Protein AF-A0A350CRY4-F1 (afdb_monomer_lite)

Structure (mmCIF, N/CA/C/O backbone):
data_AF-A0A350CRY4-F1
#
_entry.id   AF-A0A350CRY4-F1
#
loop_
_atom_site.group_PDB
_atom_site.id
_atom_site.type_symbol
_atom_site.label_atom_id
_atom_site.label_alt_id
_atom_site.label_comp_id
_atom_site.label_asym_id
_atom_site.label_entity_id
_atom_site.label_seq_id
_atom_site.pdbx_PDB_ins_code
_atom_site.Cartn_x
_atom_site.Cartn_y
_atom_site.Cartn_z
_atom_site.occupancy
_atom_site.B_iso_or_equiv
_atom_site.auth_seq_id
_atom_site.auth_comp_id
_atom_site.auth_asym_id
_atom_site.auth_atom_id
_atom_site.pdbx_PDB_model_num
ATOM 1 N N . MET A 1 1 ? -17.755 -2.234 -0.759 1.00 84.12 1 MET A N 1
ATOM 2 C CA . MET A 1 1 ? -16.517 -3.021 -0.966 1.00 84.12 1 MET A CA 1
ATOM 3 C C . MET A 1 1 ? -15.476 -2.533 0.037 1.00 84.12 1 MET A C 1
ATOM 5 O O . MET A 1 1 ? -15.383 -1.323 0.199 1.00 84.12 1 MET A O 1
ATOM 9 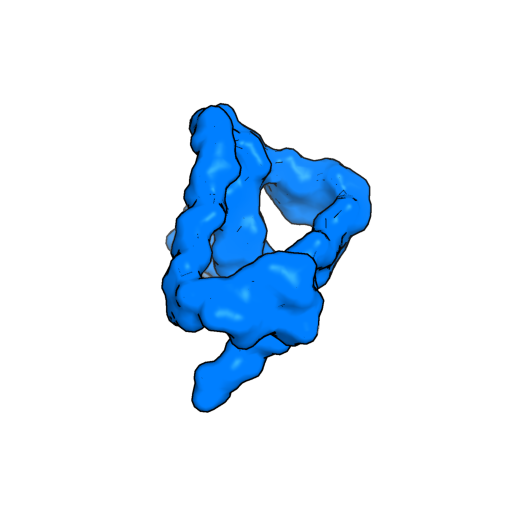N N . ARG A 1 2 ? -14.758 -3.427 0.737 1.00 93.31 2 ARG A N 1
ATOM 10 C CA . ARG A 1 2 ? -13.735 -3.086 1.751 1.00 93.31 2 ARG A CA 1
ATOM 11 C C . ARG A 1 2 ? -12.459 -3.887 1.481 1.00 93.31 2 ARG A C 1
ATOM 13 O O . ARG A 1 2 ? -12.553 -5.092 1.271 1.00 93.31 2 ARG A O 1
ATOM 20 N N . ILE A 1 3 ? -11.298 -3.231 1.467 1.00 95.75 3 ILE A N 1
ATOM 21 C CA . ILE A 1 3 ? -9.993 -3.899 1.336 1.00 95.75 3 ILE A CA 1
ATOM 22 C C . ILE A 1 3 ? -9.544 -4.348 2.726 1.00 95.75 3 ILE A C 1
ATOM 24 O O . ILE A 1 3 ? -9.454 -3.517 3.622 1.00 95.75 3 ILE A O 1
ATOM 28 N N . LEU A 1 4 ? -9.295 -5.647 2.906 1.00 96.75 4 LEU A N 1
ATOM 29 C CA . LEU A 1 4 ? -8.884 -6.218 4.200 1.00 96.75 4 LEU A CA 1
ATOM 30 C C . LEU A 1 4 ? -7.361 -6.321 4.325 1.00 96.75 4 LEU A C 1
ATOM 32 O O . LEU A 1 4 ? -6.801 -6.105 5.392 1.00 96.75 4 LEU A O 1
ATOM 36 N N . ARG A 1 5 ? -6.675 -6.597 3.213 1.00 97.56 5 ARG A N 1
ATOM 37 C CA . ARG A 1 5 ? -5.223 -6.763 3.166 1.00 97.56 5 ARG A CA 1
ATOM 38 C C . ARG A 1 5 ? -4.681 -6.440 1.776 1.00 97.56 5 ARG A C 1
ATOM 40 O O . ARG A 1 5 ? -5.341 -6.731 0.780 1.00 97.56 5 ARG A O 1
ATOM 47 N N . ILE A 1 6 ? -3.468 -5.893 1.708 1.00 97.88 6 ILE A N 1
ATOM 48 C CA . ILE A 1 6 ? -2.653 -5.831 0.484 1.00 97.88 6 ILE A CA 1
ATOM 49 C C . ILE A 1 6 ? -1.401 -6.669 0.717 1.00 97.88 6 ILE A C 1
ATOM 51 O O . ILE A 1 6 ? -0.619 -6.367 1.613 1.00 97.88 6 ILE A O 1
ATOM 55 N N . ALA A 1 7 ? -1.192 -7.697 -0.101 1.00 98.00 7 ALA A N 1
ATOM 56 C CA . ALA A 1 7 ? 0.001 -8.529 -0.042 1.00 98.00 7 ALA A CA 1
ATOM 57 C C . ALA A 1 7 ? 0.539 -8.816 -1.443 1.00 98.00 7 ALA A C 1
ATOM 59 O O . ALA A 1 7 ? -0.207 -8.814 -2.423 1.00 98.00 7 ALA A O 1
ATOM 60 N N . GLY A 1 8 ? 1.838 -9.066 -1.530 1.00 97.44 8 GLY A N 1
ATOM 61 C CA . GLY A 1 8 ? 2.499 -9.389 -2.782 1.00 97.44 8 GLY A CA 1
ATOM 62 C C . GLY A 1 8 ? 3.988 -9.609 -2.592 1.00 97.44 8 GLY A C 1
ATOM 63 O O . GLY A 1 8 ? 4.496 -9.622 -1.470 1.00 97.44 8 GLY A O 1
ATOM 64 N N . ARG A 1 9 ? 4.688 -9.785 -3.712 1.00 98.19 9 ARG A N 1
ATOM 65 C CA . ARG A 1 9 ? 6.125 -10.028 -3.724 1.00 98.19 9 ARG A CA 1
ATOM 66 C C . ARG A 1 9 ? 6.783 -9.371 -4.927 1.00 98.19 9 ARG A C 1
ATOM 68 O O . ARG A 1 9 ? 6.241 -9.460 -6.025 1.00 98.19 9 ARG A O 1
ATOM 75 N N . ASN A 1 10 ? 7.963 -8.782 -4.731 1.00 97.69 10 ASN A N 1
ATOM 76 C CA . ASN A 1 10 ? 8.831 -8.282 -5.808 1.00 97.69 10 ASN A CA 1
ATOM 77 C C . ASN A 1 10 ? 8.118 -7.350 -6.810 1.00 97.69 10 ASN A C 1
ATOM 79 O O . ASN A 1 10 ? 8.224 -7.531 -8.024 1.00 97.69 10 ASN A O 1
ATOM 83 N N . LEU A 1 11 ? 7.390 -6.346 -6.316 1.00 96.19 11 LEU A N 1
ATOM 84 C CA . LEU A 1 11 ? 6.709 -5.372 -7.168 1.00 96.19 11 LEU A CA 1
ATOM 85 C C . LEU A 1 11 ? 7.466 -4.044 -7.150 1.00 96.19 11 LEU A C 1
ATOM 87 O O . LEU A 1 11 ? 7.528 -3.397 -6.111 1.00 96.19 11 LEU A O 1
ATOM 91 N N . ALA A 1 12 ? 8.007 -3.619 -8.296 1.00 94.75 12 ALA A N 1
ATOM 92 C CA . ALA A 1 12 ? 8.790 -2.387 -8.459 1.00 94.75 12 ALA A CA 1
ATOM 93 C C . ALA A 1 12 ? 9.770 -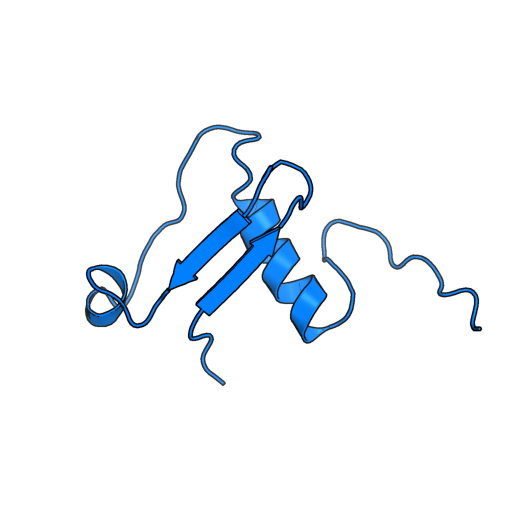2.133 -7.289 1.00 94.75 12 ALA A C 1
ATOM 95 O O . ALA A 1 12 ? 10.722 -2.883 -7.113 1.00 94.75 12 ALA A O 1
ATOM 96 N N . SER A 1 13 ? 9.550 -1.086 -6.486 1.00 95.12 13 SER A N 1
ATOM 97 C CA . SER A 1 13 ? 10.407 -0.724 -5.344 1.00 95.12 13 SER A CA 1
ATOM 98 C C . SER A 1 13 ? 10.203 -1.576 -4.080 1.00 95.12 13 SER A C 1
ATOM 100 O O . SER A 1 13 ? 10.941 -1.392 -3.117 1.00 95.12 13 SER A O 1
ATOM 102 N N . LEU A 1 14 ? 9.204 -2.463 -4.042 1.00 96.50 14 LEU A N 1
ATOM 103 C CA . LEU A 1 14 ? 8.952 -3.389 -2.934 1.00 96.50 14 LEU A CA 1
ATOM 104 C C . LEU A 1 14 ? 9.589 -4.747 -3.258 1.00 96.50 14 LEU A C 1
ATOM 106 O O . LEU A 1 14 ? 8.993 -5.584 -3.941 1.00 96.50 14 LEU A O 1
ATOM 110 N N . ALA A 1 15 ? 10.822 -4.941 -2.792 1.00 96.12 15 ALA A N 1
ATOM 111 C CA . ALA A 1 15 ? 11.550 -6.200 -2.921 1.00 96.12 15 ALA A CA 1
ATOM 112 C C . ALA A 1 15 ? 11.147 -7.193 -1.821 1.00 96.12 15 ALA A C 1
ATOM 114 O O . ALA A 1 15 ? 10.888 -6.799 -0.686 1.00 96.12 15 ALA A O 1
ATOM 115 N N . GLY A 1 16 ? 11.146 -8.486 -2.146 1.00 97.50 16 GLY A N 1
ATOM 116 C CA . GLY A 1 16 ? 10.711 -9.529 -1.223 1.00 97.50 16 GLY A CA 1
ATOM 117 C C . GLY A 1 16 ? 9.203 -9.513 -0.994 1.00 97.50 16 GLY A C 1
ATOM 118 O O . GLY A 1 16 ? 8.454 -8.921 -1.774 1.00 97.50 16 GLY A O 1
ATOM 119 N N . ASP A 1 17 ? 8.768 -10.230 0.040 1.00 98.00 17 ASP A N 1
ATOM 120 C CA . ASP A 1 17 ? 7.364 -10.305 0.434 1.00 98.00 17 ASP A CA 1
ATOM 121 C C . ASP A 1 17 ? 6.958 -9.037 1.190 1.00 98.00 17 ASP A C 1
ATOM 123 O O . ASP A 1 17 ? 7.675 -8.564 2.073 1.00 98.00 17 ASP A O 1
ATOM 127 N N . PHE A 1 18 ? 5.788 -8.498 0.862 1.00 97.50 18 PHE A N 1
ATOM 128 C CA . PHE A 1 18 ? 5.177 -7.393 1.589 1.00 97.50 18 PHE A CA 1
ATOM 129 C C . PHE A 1 18 ? 3.726 -7.722 1.920 1.00 97.50 18 PHE A C 1
ATOM 131 O O . PHE A 1 18 ? 3.021 -8.375 1.148 1.00 97.50 18 PHE A O 1
ATOM 138 N N . ASN A 1 19 ? 3.282 -7.258 3.084 1.00 97.56 19 ASN A N 1
ATOM 139 C CA . ASN A 1 19 ? 1.938 -7.486 3.587 1.00 97.56 19 ASN A CA 1
ATOM 140 C C . ASN A 1 19 ? 1.497 -6.315 4.472 1.00 97.56 19 ASN A C 1
ATOM 142 O O . ASN A 1 19 ? 2.193 -5.964 5.423 1.00 97.56 19 ASN A O 1
ATOM 146 N N . VAL A 1 20 ? 0.335 -5.744 4.169 1.00 97.12 20 VAL A N 1
ATOM 147 C CA . VAL A 1 20 ? -0.344 -4.731 4.978 1.00 97.12 20 VAL A CA 1
ATOM 148 C C . VAL A 1 20 ? -1.728 -5.260 5.314 1.00 97.12 20 VAL A C 1
ATOM 150 O O . VAL A 1 20 ? -2.573 -5.388 4.428 1.00 97.12 20 VAL A O 1
ATOM 153 N N . ASP A 1 21 ? -1.936 -5.589 6.585 1.00 97.25 21 ASP A N 1
ATOM 154 C CA . ASP A 1 21 ? -3.194 -6.103 7.117 1.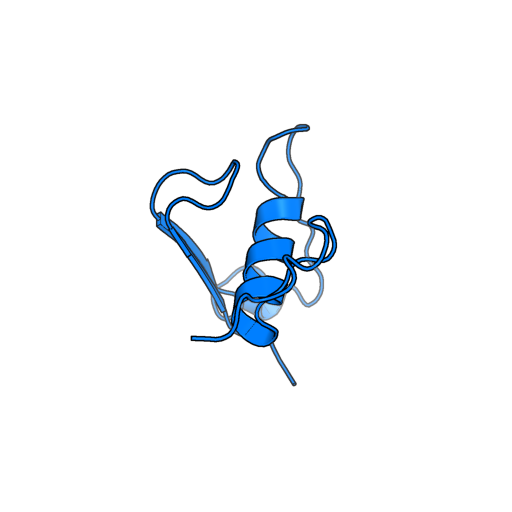00 97.25 21 ASP A CA 1
ATOM 155 C C . ASP A 1 21 ? -3.982 -4.972 7.785 1.00 97.25 21 ASP A C 1
ATOM 157 O O . ASP A 1 21 ? -3.532 -4.411 8.784 1.00 97.25 21 ASP A O 1
ATOM 161 N N . PHE A 1 22 ? -5.136 -4.615 7.221 1.00 96.94 22 PHE A N 1
ATOM 162 C CA . PHE A 1 22 ? -5.986 -3.546 7.748 1.00 96.94 22 PHE A CA 1
ATOM 163 C C . PHE A 1 22 ? -6.895 -4.021 8.885 1.00 96.94 22 PHE A C 1
ATOM 165 O O . PHE A 1 22 ? -7.508 -3.187 9.545 1.00 96.94 22 PHE A O 1
ATOM 172 N N . GLU A 1 23 ? -6.994 -5.332 9.120 1.00 96.56 23 GLU A N 1
ATOM 173 C CA . GLU A 1 23 ? -7.753 -5.902 10.240 1.00 96.56 23 GLU A CA 1
ATOM 174 C C . GLU A 1 23 ? -6.879 -6.115 11.486 1.00 96.56 23 GLU A C 1
ATOM 176 O O . GLU A 1 23 ? -7.386 -6.485 12.543 1.00 96.56 23 GLU A O 1
ATOM 181 N N . ALA A 1 24 ? -5.580 -5.816 11.395 1.00 97.81 24 ALA A N 1
ATOM 182 C CA . ALA A 1 24 ? -4.662 -5.793 12.526 1.00 97.81 24 ALA A CA 1
ATOM 183 C C . ALA A 1 24 ? -4.545 -4.386 13.147 1.00 97.81 24 ALA A C 1
ATOM 185 O O . ALA A 1 24 ? -4.547 -3.369 12.450 1.00 97.81 24 ALA A O 1
ATOM 186 N N . GLU A 1 25 ? -4.390 -4.311 14.472 1.00 96.44 25 GLU A N 1
ATOM 187 C CA . GLU A 1 25 ? -4.050 -3.057 15.156 1.00 96.44 25 GLU A CA 1
ATOM 188 C C . GLU A 1 25 ? -2.642 -2.569 14.752 1.00 96.44 25 GLU A C 1
ATOM 190 O O . GLU A 1 25 ? -1.741 -3.391 14.560 1.00 96.44 25 GLU A O 1
ATOM 195 N N . PRO A 1 26 ? -2.416 -1.247 14.619 1.00 95.75 26 PRO A N 1
ATOM 196 C CA . PRO A 1 26 ? -3.331 -0.145 14.947 1.00 95.75 26 PRO A CA 1
ATOM 197 C C . PRO A 1 26 ? -4.308 0.243 13.818 1.00 95.75 26 PRO A C 1
ATOM 199 O O . PRO A 1 26 ? -5.077 1.192 13.957 1.00 95.75 26 PRO A O 1
ATOM 202 N N . LEU A 1 27 ? -4.258 -0.427 12.662 1.00 96.31 27 LEU A N 1
ATOM 203 C CA . LEU A 1 27 ? -5.037 -0.026 11.484 1.00 96.31 27 LEU A CA 1
ATOM 204 C C . LEU A 1 27 ? -6.525 -0.366 11.620 1.00 96.31 27 LEU A C 1
ATOM 206 O O . LEU A 1 27 ? -7.359 0.404 11.144 1.00 96.31 27 LEU A O 1
ATOM 210 N N . ALA A 1 28 ? -6.848 -1.457 12.316 1.00 96.62 28 ALA A N 1
ATOM 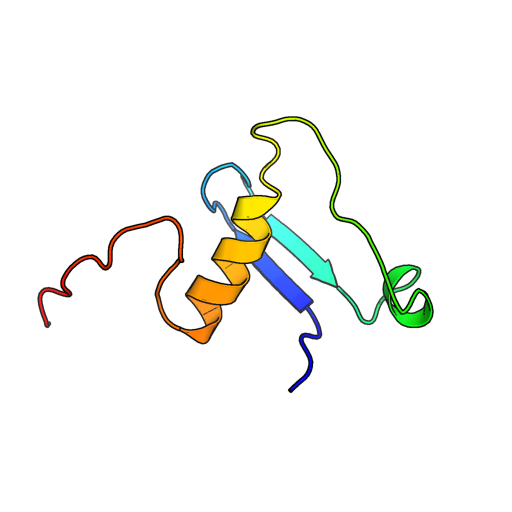211 C CA . ALA A 1 28 ? -8.221 -1.902 12.540 1.00 96.62 28 ALA A CA 1
ATOM 212 C C . ALA A 1 28 ? -9.089 -0.852 13.257 1.00 96.62 28 ALA A C 1
ATOM 214 O O . ALA A 1 28 ? -10.259 -0.684 12.907 1.00 96.62 28 ALA A O 1
ATOM 215 N N . SER A 1 29 ? -8.517 -0.113 14.215 1.00 96.06 29 SER A N 1
ATOM 216 C CA . SER A 1 29 ? -9.227 0.903 15.006 1.00 96.06 29 SER A CA 1
ATOM 217 C C . SER A 1 29 ? -9.020 2.345 14.527 1.00 96.06 29 SER A C 1
ATOM 219 O O . SER A 1 29 ? -9.771 3.239 14.914 1.00 96.06 29 SER A O 1
ATOM 221 N N . SER A 1 30 ? -8.028 2.597 13.669 1.00 93.62 30 SER A N 1
ATOM 222 C CA . SER A 1 30 ? -7.598 3.951 13.299 1.00 93.62 30 SER A CA 1
ATOM 223 C C . SER A 1 30 ? -8.619 4.730 12.457 1.00 93.62 30 SER A C 1
ATOM 225 O O . SER A 1 30 ? -8.665 5.957 12.555 1.00 93.62 30 SER A O 1
ATOM 227 N N . GLY A 1 31 ? -9.419 4.061 11.617 1.00 87.50 31 GLY A N 1
ATOM 228 C CA . GLY A 1 31 ? -10.401 4.678 10.705 1.00 87.50 31 GLY A CA 1
ATOM 229 C C . GLY A 1 31 ? -9.805 5.525 9.563 1.00 87.50 31 GLY A C 1
ATOM 230 O O . GLY A 1 31 ? -10.342 5.526 8.457 1.00 87.50 31 GLY A O 1
ATOM 231 N N . LEU A 1 32 ? -8.677 6.202 9.799 1.00 95.44 32 LEU A N 1
ATOM 232 C CA . LEU A 1 32 ? -7.898 6.984 8.843 1.00 95.44 32 LEU A CA 1
ATOM 233 C C . LEU A 1 32 ? -6.402 6.866 9.161 1.00 95.44 32 LEU A C 1
ATOM 235 O O . LEU A 1 32 ? -5.955 7.260 10.235 1.00 95.44 32 LEU A O 1
ATOM 239 N N . PHE A 1 33 ? -5.621 6.413 8.184 1.00 96.19 33 PHE A N 1
ATOM 240 C CA . PHE A 1 33 ? -4.171 6.257 8.290 1.00 96.19 33 PHE A CA 1
ATOM 241 C C . PHE A 1 33 ? -3.451 6.917 7.109 1.00 96.19 33 PHE A C 1
ATOM 243 O O . PHE A 1 33 ? -4.049 7.219 6.075 1.00 96.19 33 PHE A O 1
ATOM 250 N N . ALA A 1 34 ? -2.139 7.112 7.252 1.00 96.94 34 ALA A N 1
ATOM 251 C CA . ALA A 1 34 ? -1.278 7.657 6.209 1.00 96.94 34 ALA A CA 1
ATOM 252 C C . ALA A 1 34 ? -0.175 6.662 5.828 1.00 96.94 34 ALA A C 1
ATOM 254 O O . ALA A 1 34 ? 0.417 6.012 6.686 1.00 96.94 34 ALA A O 1
ATOM 255 N N . ILE A 1 35 ? 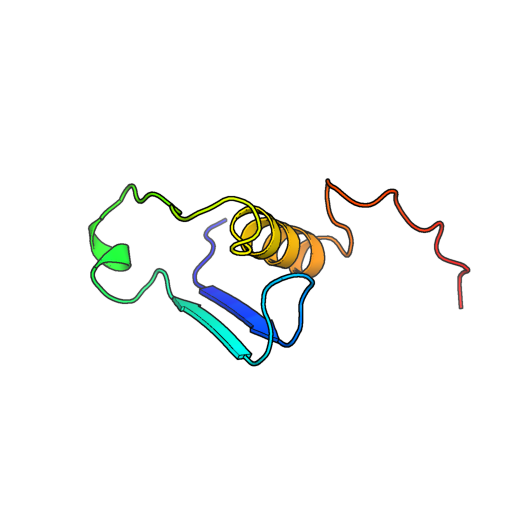0.146 6.591 4.534 1.00 96.44 35 ILE A N 1
ATOM 256 C CA . ILE A 1 35 ? 1.322 5.876 4.027 1.00 96.44 35 ILE A CA 1
ATOM 257 C C . ILE A 1 35 ? 2.410 6.921 3.774 1.00 96.44 35 ILE A C 1
ATOM 259 O O . ILE A 1 35 ? 2.315 7.709 2.831 1.00 96.44 35 ILE A O 1
ATOM 263 N N . SER A 1 36 ? 3.442 6.935 4.615 1.00 97.06 36 SER A N 1
ATOM 264 C CA . SER A 1 36 ? 4.533 7.915 4.563 1.00 97.06 36 SER A CA 1
ATOM 265 C C . SER A 1 36 ? 5.893 7.248 4.338 1.00 97.06 36 SER A C 1
ATOM 267 O O . SER A 1 36 ? 6.049 6.043 4.509 1.00 97.06 36 SER A O 1
ATOM 269 N N . GLY A 1 37 ? 6.875 8.033 3.898 1.00 96.69 37 GLY A N 1
ATOM 270 C CA . GLY A 1 37 ? 8.234 7.581 3.596 1.00 96.69 37 GLY A CA 1
ATOM 271 C C . GLY A 1 37 ? 8.886 8.384 2.464 1.00 96.69 37 GLY A C 1
ATOM 272 O O . GLY A 1 37 ? 8.191 9.123 1.755 1.00 96.69 37 GLY A O 1
ATOM 273 N N . PRO A 1 38 ? 10.203 8.232 2.240 1.00 98.06 38 PRO A N 1
ATOM 274 C CA . PRO A 1 38 ? 10.932 8.983 1.219 1.00 98.06 38 PRO A CA 1
ATOM 275 C C . PRO A 1 38 ? 10.461 8.659 -0.209 1.00 98.06 38 PRO A C 1
ATOM 277 O O . PRO A 1 38 ? 9.747 7.679 -0.467 1.00 98.06 38 PRO A O 1
ATOM 280 N N . THR A 1 39 ? 10.825 9.508 -1.171 1.00 96.75 39 THR A N 1
ATOM 281 C CA . THR A 1 39 ? 10.613 9.224 -2.599 1.00 96.75 39 THR A CA 1
ATOM 282 C C . THR A 1 39 ? 11.329 7.927 -2.975 1.00 96.75 39 THR A C 1
ATOM 284 O O . THR A 1 39 ? 12.444 7.681 -2.533 1.00 96.75 39 THR A O 1
ATOM 287 N N . GLY A 1 40 ? 10.661 7.065 -3.744 1.00 94.81 40 GLY A N 1
ATOM 288 C CA . GLY A 1 40 ? 11.184 5.739 -4.095 1.00 94.81 40 GLY A CA 1
ATOM 289 C C . GLY A 1 40 ? 10.903 4.629 -3.073 1.00 94.81 40 GLY A C 1
ATOM 290 O O . GLY A 1 40 ? 11.068 3.467 -3.415 1.00 94.81 40 GLY A O 1
ATOM 291 N N . ALA A 1 41 ? 10.370 4.928 -1.880 1.00 96.81 41 ALA A N 1
ATOM 292 C CA . ALA A 1 41 ? 10.086 3.918 -0.844 1.00 96.81 41 ALA A CA 1
ATOM 293 C C . ALA A 1 41 ? 8.935 2.933 -1.164 1.00 96.81 41 ALA A C 1
ATOM 295 O O . ALA A 1 41 ? 8.540 2.150 -0.311 1.00 96.81 41 ALA A O 1
ATOM 296 N N . GLY A 1 42 ? 8.332 2.996 -2.356 1.00 96.12 42 GLY A N 1
ATOM 297 C CA . GLY A 1 42 ? 7.272 2.061 -2.751 1.00 96.12 42 GLY A CA 1
ATOM 298 C C . GLY A 1 42 ? 5.847 2.414 -2.302 1.00 96.12 42 GLY A C 1
ATOM 299 O O . GLY A 1 42 ? 4.944 1.611 -2.502 1.00 96.12 42 GLY A O 1
ATOM 300 N N . LYS A 1 43 ? 5.590 3.626 -1.789 1.00 97.44 43 LYS A N 1
ATOM 301 C CA . LYS A 1 43 ? 4.235 4.076 -1.390 1.00 97.44 43 LYS A CA 1
ATOM 302 C C . LYS A 1 43 ? 3.193 3.913 -2.508 1.00 97.44 43 LYS A C 1
ATOM 304 O O . LYS A 1 43 ? 2.191 3.231 -2.341 1.00 97.44 43 LYS A O 1
ATOM 309 N N . SER A 1 44 ? 3.459 4.490 -3.683 1.00 96.88 44 SER A N 1
ATOM 310 C CA . SER A 1 44 ? 2.589 4.337 -4.860 1.00 96.88 44 SER A CA 1
ATOM 311 C C . SER A 1 44 ? 2.609 2.914 -5.418 1.00 96.88 44 SER A C 1
ATOM 313 O O . SER A 1 44 ? 1.646 2.488 -6.036 1.00 96.88 44 SER A O 1
ATOM 315 N N . THR A 1 45 ? 3.687 2.165 -5.187 1.00 97.06 45 THR A N 1
ATOM 316 C CA . THR A 1 45 ? 3.792 0.760 -5.594 1.00 97.06 45 THR A CA 1
ATOM 317 C C . THR A 1 45 ? 2.844 -0.135 -4.805 1.00 97.06 45 THR A C 1
ATOM 319 O O . THR A 1 45 ? 2.249 -1.032 -5.390 1.00 97.06 45 THR A O 1
ATOM 322 N N . LEU A 1 46 ? 2.630 0.143 -3.517 1.00 97.31 46 LEU A N 1
ATOM 323 C CA . LEU A 1 46 ? 1.617 -0.545 -2.718 1.00 97.31 46 LEU A CA 1
ATOM 324 C C . LEU A 1 46 ? 0.201 -0.312 -3.278 1.00 97.31 46 LEU A C 1
ATOM 326 O O . LEU A 1 46 ? -0.585 -1.251 -3.376 1.00 97.31 46 LEU A O 1
ATOM 330 N N . LEU A 1 47 ? -0.112 0.921 -3.695 1.00 96.50 47 LEU A N 1
ATOM 331 C CA . LEU A 1 47 ? -1.405 1.251 -4.312 1.00 96.50 47 LEU A CA 1
ATOM 332 C C . LEU A 1 47 ? -1.557 0.637 -5.711 1.00 96.50 47 LEU A C 1
ATOM 334 O O . LEU A 1 47 ? -2.625 0.142 -6.060 1.00 96.50 47 LEU A O 1
ATOM 338 N N . ASP A 1 48 ? -0.481 0.603 -6.494 1.00 95.69 48 ASP A N 1
ATOM 339 C CA . ASP A 1 48 ? -0.462 -0.093 -7.777 1.00 95.69 48 ASP A CA 1
ATOM 340 C C . ASP A 1 48 ? -0.695 -1.595 -7.619 1.00 95.69 48 ASP A C 1
ATOM 342 O O . ASP A 1 48 ? -1.399 -2.170 -8.441 1.00 95.69 48 ASP A O 1
ATOM 346 N N . ALA A 1 49 ? -0.142 -2.226 -6.576 1.00 96.88 49 ALA A N 1
ATOM 347 C CA . ALA A 1 49 ? -0.371 -3.643 -6.294 1.00 96.88 49 ALA A CA 1
ATOM 348 C C . ALA A 1 49 ? -1.868 -3.938 -6.144 1.00 96.88 49 ALA A C 1
ATOM 350 O O . ALA A 1 49 ? -2.372 -4.903 -6.714 1.00 96.88 49 ALA A O 1
ATOM 351 N N . LEU A 1 50 ? -2.583 -3.067 -5.423 1.00 96.25 50 LEU A N 1
ATOM 352 C CA . LEU A 1 50 ? -4.028 -3.163 -5.243 1.00 96.25 50 LEU A CA 1
ATOM 353 C C . LEU A 1 50 ? -4.769 -3.052 -6.583 1.00 96.25 50 LEU A C 1
ATOM 355 O O . LEU A 1 50 ? -5.613 -3.893 -6.890 1.00 96.25 50 LEU A O 1
ATOM 359 N N . CYS A 1 51 ? -4.448 -2.042 -7.397 1.00 95.38 51 CYS A N 1
ATOM 360 C CA . CYS A 1 51 ? -5.073 -1.871 -8.709 1.00 95.38 51 CYS A CA 1
ATOM 361 C C . CYS A 1 51 ? -4.768 -3.043 -9.651 1.00 95.38 51 CYS A C 1
ATOM 363 O O . CYS A 1 51 ? -5.670 -3.541 -10.322 1.00 95.38 51 CYS A O 1
ATOM 365 N N . LEU A 1 52 ? -3.520 -3.511 -9.665 1.00 95.38 52 LEU A N 1
ATOM 366 C CA . LEU A 1 52 ? -3.087 -4.630 -10.491 1.00 95.38 52 LEU A CA 1
ATOM 367 C C . LEU A 1 52 ? -3.823 -5.914 -10.111 1.00 95.38 52 LEU A C 1
ATOM 369 O O . LEU A 1 52 ? -4.325 -6.603 -10.991 1.00 95.38 52 LEU A O 1
ATOM 373 N N . ALA A 1 53 ? -3.924 -6.214 -8.815 1.00 95.88 53 ALA A N 1
ATOM 374 C CA . ALA A 1 53 ? -4.586 -7.420 -8.328 1.00 95.88 53 ALA A CA 1
ATOM 375 C C . ALA A 1 53 ? -6.092 -7.429 -8.627 1.00 95.88 53 ALA A C 1
ATOM 377 O O . ALA A 1 53 ? -6.645 -8.473 -8.959 1.00 95.88 53 ALA A O 1
ATOM 378 N N . LEU A 1 54 ? -6.757 -6.274 -8.521 1.00 95.38 54 LEU A N 1
ATOM 379 C CA . LEU A 1 54 ? -8.205 -6.176 -8.727 1.00 95.38 54 LEU A CA 1
ATOM 380 C C . LEU A 1 54 ? -8.606 -6.011 -10.197 1.00 95.38 54 LEU A C 1
ATOM 382 O O . LEU A 1 54 ? -9.687 -6.451 -10.581 1.00 95.38 54 LEU A O 1
ATOM 386 N N . TYR A 1 55 ? -7.768 -5.367 -11.012 1.00 94.06 55 TYR A N 1
ATOM 387 C CA . TYR A 1 55 ? -8.151 -4.920 -12.357 1.00 94.06 55 TYR A CA 1
ATOM 388 C C . TYR A 1 55 ? -7.184 -5.346 -13.466 1.00 94.06 55 TYR A C 1
ATOM 390 O O . TYR A 1 55 ? -7.405 -5.003 -14.627 1.00 94.06 55 TYR A O 1
ATOM 398 N N . GLY A 1 56 ? -6.095 -6.045 -13.138 1.00 93.31 56 GLY A N 1
ATOM 399 C CA . GLY A 1 56 ? -5.085 -6.464 -14.113 1.00 93.31 56 GLY A CA 1
ATOM 400 C C . GLY A 1 56 ? -4.295 -5.307 -14.735 1.00 93.31 56 GLY A C 1
ATOM 401 O O . GLY A 1 56 ? -3.641 -5.499 -15.756 1.00 93.31 56 GLY A O 1
ATOM 402 N N . ASN A 1 57 ? -4.352 -4.102 -14.157 1.00 93.44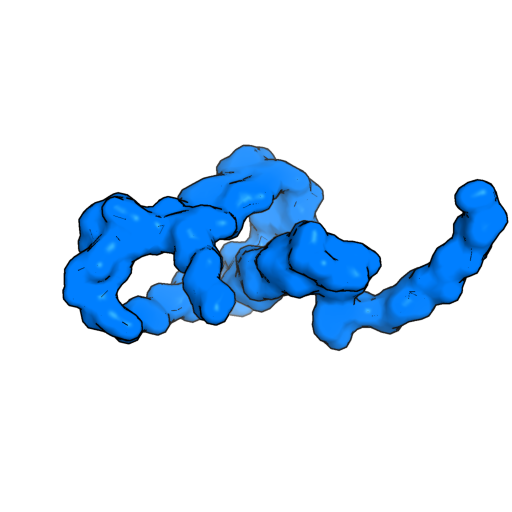 57 ASN A N 1
ATOM 403 C CA . ASN A 1 57 ? -3.632 -2.929 -14.651 1.00 93.44 57 ASN A CA 1
ATOM 404 C C . ASN A 1 57 ? -3.251 -1.971 -13.512 1.00 93.44 57 ASN A C 1
ATOM 406 O O . ASN A 1 57 ? -3.903 -1.957 -12.469 1.00 93.44 57 ASN A O 1
ATOM 410 N N . THR A 1 58 ? -2.247 -1.116 -13.730 1.00 93.06 58 THR A N 1
ATOM 411 C CA . THR A 1 58 ? -1.910 -0.023 -12.804 1.00 93.06 58 THR A CA 1
ATOM 412 C C . THR A 1 58 ? -2.180 1.343 -13.440 1.00 93.06 58 THR A C 1
ATOM 414 O O . THR A 1 58 ? -2.093 1.479 -14.658 1.00 93.06 58 THR A O 1
ATOM 417 N N . PRO A 1 59 ? -2.498 2.387 -12.654 1.00 90.62 59 PRO A N 1
ATOM 418 C CA . PRO A 1 59 ? -2.684 3.737 -13.194 1.00 90.62 59 PRO A CA 1
ATOM 419 C C . PRO A 1 59 ? -1.401 4.346 -13.773 1.00 90.62 59 PRO A C 1
ATOM 421 O O . PRO A 1 59 ? -1.465 5.229 -14.623 1.00 90.62 59 PRO A O 1
ATOM 424 N N . ARG A 1 60 ? -0.234 3.911 -13.278 1.00 89.94 60 ARG A N 1
ATOM 425 C CA . ARG A 1 60 ? 1.074 4.476 -13.644 1.00 89.94 60 ARG A CA 1
ATOM 426 C C . ARG A 1 60 ? 1.683 3.845 -14.893 1.00 89.94 60 ARG A C 1
ATOM 428 O O . ARG A 1 60 ? 2.559 4.457 -15.497 1.00 89.94 60 ARG A O 1
ATOM 435 N N . LEU A 1 61 ? 1.256 2.638 -15.263 1.00 87.19 61 LEU A N 1
ATOM 436 C CA . LEU A 1 61 ? 1.728 1.961 -16.463 1.00 87.19 61 LEU A CA 1
ATOM 437 C C . LEU A 1 61 ? 0.669 2.081 -17.564 1.00 87.19 61 LEU A C 1
ATOM 439 O O . LEU A 1 61 ? -0.518 1.876 -17.299 1.00 87.19 61 LEU A O 1
ATOM 443 N N . PRO A 1 62 ? 1.060 2.409 -18.808 1.00 80.31 62 PRO A N 1
ATOM 444 C CA . PRO A 1 62 ? 0.134 2.317 -19.924 1.00 80.31 62 PRO A CA 1
ATOM 445 C C . PRO A 1 62 ? -0.358 0.874 -20.020 1.00 80.31 62 PRO A C 1
ATOM 447 O O . PRO A 1 62 ? 0.423 -0.056 -19.803 1.00 80.31 62 PRO A O 1
ATOM 450 N N . LYS A 1 63 ? -1.641 0.688 -20.361 1.00 70.38 63 LYS A N 1
ATOM 451 C CA . LYS A 1 63 ? -2.168 -0.644 -20.668 1.00 70.38 63 LYS A CA 1
ATOM 452 C C . LYS A 1 63 ? -1.254 -1.246 -21.725 1.00 70.38 63 LYS A C 1
ATOM 454 O O . LYS A 1 63 ? -1.245 -0.778 -22.865 1.00 70.38 63 LYS A O 1
ATOM 459 N N . SER A 1 64 ? -0.475 -2.257 -21.354 1.00 62.72 64 SER A N 1
ATOM 460 C CA . SER A 1 64 ? 0.133 -3.108 -22.356 1.00 62.72 64 SER A CA 1
ATOM 461 C C . SER A 1 64 ? -1.048 -3.699 -23.111 1.00 62.72 64 SER A C 1
ATOM 463 O O . SER A 1 64 ? -1.889 -4.380 -22.527 1.00 62.72 64 SER A O 1
ATOM 465 N N . GLY A 1 65 ? -1.199 -3.323 -24.383 1.00 56.16 65 GLY A N 1
ATOM 466 C CA . GLY A 1 65 ? -2.172 -3.962 -25.252 1.00 56.16 65 GLY A CA 1
ATOM 467 C C . GLY A 1 65 ? -1.893 -5.451 -25.161 1.00 56.16 65 GLY A C 1
ATOM 468 O O . GLY A 1 65 ? -0.832 -5.898 -25.599 1.00 56.16 65 GLY A O 1
ATOM 469 N N . GLY A 1 66 ? -2.776 -6.184 -24.481 1.00 54.56 66 GLY A N 1
ATOM 470 C CA . GLY A 1 66 ? -2.638 -7.617 -24.341 1.00 54.56 66 GLY A CA 1
ATOM 471 C C . GLY A 1 66 ? -2.540 -8.174 -25.747 1.00 54.56 66 GLY A C 1
ATOM 472 O O . GLY A 1 66 ? -3.504 -8.103 -26.509 1.00 54.56 66 GLY A O 1
ATOM 473 N N . ARG A 1 67 ? -1.369 -8.697 -26.118 1.00 52.38 67 ARG A N 1
ATOM 474 C CA . ARG A 1 67 ? -1.347 -9.728 -27.146 1.00 52.38 67 ARG A CA 1
ATOM 475 C C . ARG A 1 67 ? -2.159 -10.857 -26.539 1.00 52.38 67 ARG A C 1
ATOM 477 O O . ARG A 1 67 ? -1.695 -11.491 -25.596 1.00 52.38 67 ARG A O 1
ATOM 484 N N . GLY A 1 68 ? -3.396 -10.983 -27.013 1.00 50.12 68 GLY A N 1
ATOM 485 C CA . GLY A 1 68 ? -4.234 -12.128 -26.726 1.00 50.12 68 GLY A CA 1
ATOM 486 C C . GLY A 1 68 ? -3.427 -13.389 -27.002 1.00 50.12 68 GLY A C 1
ATOM 487 O O . GLY A 1 68 ? -2.822 -13.522 -28.068 1.00 50.12 68 GLY A O 1
ATOM 488 N N . ALA A 1 69 ? -3.384 -14.247 -25.998 1.00 39.19 69 ALA A N 1
ATOM 489 C CA . ALA A 1 69 ? -3.141 -15.666 -26.135 1.00 39.19 69 ALA A CA 1
ATOM 490 C C . ALA A 1 69 ? -4.390 -16.350 -25.582 1.00 39.19 69 ALA A C 1
ATOM 492 O O . ALA A 1 69 ? -4.890 -15.860 -24.539 1.00 39.19 69 ALA A O 1
#

Secondary structure (DSSP, 8-state):
----EEEEEEETTEEEEEEEETTSTTHHHHSS------TTSSHHHHHHHHHHHHHS--SSS--------

Foldseek 3Di:
DDDQKQWDADFQLHHGIDIDGCCDPPNVPPVDDDDDDDPSNCSLVSVQSVCCVVPVGGPVDDPPPDPDD

Sequence (69 aa):
MRILRIAGRNLASLAGDFNVDFEAEPLASSGLFAISGPTGAGKSTLLDALCLALYGNTPRLPKSGGRGA

pLDDT: mean 91.29, std 12.89, range [39.19, 98.19]

Radius of gyration: 13.82 Å; chains: 1; bounding box: 28×25×42 Å